Protein AF-A0A1Q7GR02-F1 (afdb_monomer)

Foldseek 3Di:
DPPPPPCPALWDWDDDVQFIKTKHWAWEQEPVRDTDTDIDIDTPGNDDPVVSSVVSNVVSCVRPVPPDGPYYDQDPLNVLVVCLVPPLVPPDDPVVSVVSVVVSVVD

Structure (mmCIF, N/CA/C/O backbone):
data_AF-A0A1Q7GR02-F1
#
_entry.id   AF-A0A1Q7GR02-F1
#
loop_
_atom_site.group_PDB
_atom_site.id
_atom_site.type_symbol
_atom_site.label_atom_id
_atom_site.label_alt_id
_atom_site.label_comp_id
_atom_site.label_asym_id
_atom_site.label_entity_id
_atom_site.label_seq_id
_atom_site.pdbx_PDB_ins_code
_atom_site.Cartn_x
_atom_site.Cartn_y
_atom_site.Cartn_z
_atom_site.occupancy
_atom_site.B_iso_or_equiv
_atom_site.auth_seq_id
_atom_site.auth_comp_id
_atom_site.auth_asym_id
_atom_site.auth_atom_id
_atom_site.pdbx_PDB_model_num
ATOM 1 N N . MET A 1 1 ? 39.011 2.279 -5.784 1.00 34.00 1 MET A N 1
ATOM 2 C CA . MET A 1 1 ? 37.715 2.106 -6.480 1.00 34.00 1 MET A CA 1
ATOM 3 C C . MET A 1 1 ? 36.591 2.131 -5.453 1.00 34.00 1 MET A C 1
ATOM 5 O O . MET A 1 1 ? 36.397 1.145 -4.751 1.00 34.00 1 MET A O 1
ATOM 9 N N . ALA A 1 2 ? 35.905 3.266 -5.286 1.00 34.28 2 ALA A N 1
ATOM 10 C CA . ALA A 1 2 ? 34.788 3.367 -4.349 1.00 34.28 2 ALA A CA 1
ATOM 11 C C . ALA A 1 2 ? 33.696 2.359 -4.747 1.00 34.28 2 ALA A C 1
ATOM 13 O O . ALA A 1 2 ? 33.123 2.440 -5.834 1.00 34.28 2 ALA A O 1
ATOM 14 N N . ARG A 1 3 ? 33.446 1.369 -3.885 1.00 39.34 3 ARG A N 1
ATOM 15 C CA . ARG A 1 3 ? 32.411 0.347 -4.064 1.00 39.34 3 ARG A CA 1
ATOM 16 C C . ARG A 1 3 ? 31.065 1.063 -4.161 1.00 39.34 3 ARG A C 1
ATOM 18 O O . ARG A 1 3 ? 30.544 1.512 -3.144 1.00 39.34 3 ARG A O 1
ATOM 25 N N . ARG A 1 4 ? 30.537 1.202 -5.387 1.00 49.56 4 ARG A N 1
ATOM 26 C CA . ARG A 1 4 ? 29.235 1.816 -5.691 1.00 49.56 4 ARG A CA 1
ATOM 27 C C . ARG A 1 4 ? 28.224 1.231 -4.710 1.00 49.56 4 ARG A C 1
ATOM 29 O O . ARG A 1 4 ? 27.951 0.030 -4.758 1.00 49.56 4 ARG A O 1
ATOM 36 N N . LYS A 1 5 ? 27.792 2.053 -3.746 1.00 42.94 5 LYS A N 1
ATOM 37 C CA . LYS A 1 5 ? 26.913 1.655 -2.643 1.00 42.94 5 LYS A CA 1
ATOM 38 C C . LYS A 1 5 ? 25.744 0.925 -3.296 1.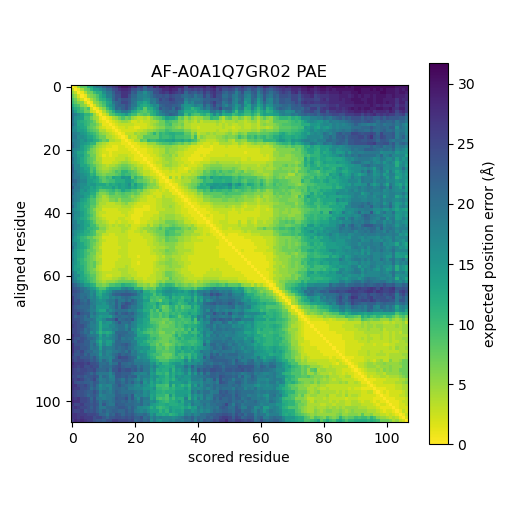00 42.94 5 LYS A C 1
ATOM 40 O O . LYS A 1 5 ? 25.025 1.536 -4.088 1.00 42.94 5 LYS A O 1
ATOM 45 N N . ARG A 1 6 ? 25.625 -0.394 -3.081 1.00 46.53 6 ARG A N 1
ATOM 46 C CA . ARG A 1 6 ? 24.480 -1.147 -3.603 1.00 46.53 6 ARG A CA 1
ATOM 47 C C . ARG A 1 6 ? 23.261 -0.390 -3.101 1.00 46.53 6 ARG A C 1
ATOM 49 O O . ARG A 1 6 ? 23.154 -0.171 -1.895 1.00 46.53 6 ARG A O 1
ATOM 56 N N . GLN A 1 7 ? 22.416 0.058 -4.019 1.00 51.16 7 GLN A N 1
ATOM 57 C CA . GLN A 1 7 ? 21.139 0.702 -3.742 1.00 51.16 7 GLN A CA 1
ATOM 58 C C . GLN A 1 7 ? 20.189 -0.337 -3.112 1.00 51.16 7 GLN A C 1
ATOM 60 O O . GLN A 1 7 ? 19.174 -0.735 -3.673 1.00 51.16 7 GLN A O 1
ATOM 65 N N . HIS A 1 8 ? 20.563 -0.860 -1.944 1.00 39.81 8 HIS A N 1
ATOM 66 C CA . HIS A 1 8 ? 19.693 -1.655 -1.100 1.00 39.81 8 HIS A CA 1
ATOM 67 C C . HIS A 1 8 ? 18.607 -0.702 -0.598 1.00 39.81 8 HIS A C 1
ATOM 69 O O . HIS A 1 8 ? 18.838 0.086 0.313 1.00 39.81 8 HIS A O 1
ATOM 75 N N . GLY A 1 9 ? 17.452 -0.730 -1.267 1.00 55.72 9 GLY A N 1
ATOM 76 C CA . GLY A 1 9 ? 16.298 0.121 -0.965 1.00 55.72 9 GLY A CA 1
ATOM 77 C C . GLY A 1 9 ? 15.554 0.663 -2.189 1.00 55.72 9 GLY A C 1
ATOM 78 O O . GLY A 1 9 ? 14.412 1.071 -2.043 1.00 55.72 9 GLY A O 1
ATOM 79 N N . SER A 1 10 ? 16.143 0.618 -3.390 1.00 63.16 10 SER A N 1
ATOM 80 C CA . SER A 1 10 ? 15.629 1.328 -4.580 1.00 63.16 10 SER A CA 1
ATOM 81 C C . SER A 1 10 ? 14.672 0.524 -5.471 1.00 63.16 10 SER A C 1
ATOM 83 O O . SER A 1 10 ? 14.427 0.901 -6.613 1.00 63.16 10 SER A O 1
ATOM 85 N N . GLY A 1 11 ? 14.147 -0.593 -4.963 1.00 78.19 11 GLY A N 1
ATOM 86 C CA . GLY A 1 11 ? 13.351 -1.532 -5.751 1.00 78.19 11 GLY A CA 1
ATOM 87 C C . GLY A 1 11 ? 14.154 -2.272 -6.831 1.00 78.19 11 GLY A C 1
ATOM 88 O O . GLY A 1 11 ? 15.370 -2.134 -6.944 1.00 78.19 11 GLY A O 1
ATOM 89 N N . SER A 1 12 ? 13.476 -3.122 -7.595 1.00 86.50 12 SER A N 1
ATOM 90 C CA . SER A 1 12 ? 14.036 -3.908 -8.690 1.00 86.50 12 SER A CA 1
ATOM 91 C C . SER A 1 12 ? 13.174 -3.777 -9.935 1.00 86.50 12 SER A C 1
ATOM 93 O O . SER A 1 12 ? 11.948 -3.798 -9.851 1.00 86.50 12 SER A O 1
ATOM 95 N N . LEU A 1 13 ? 13.834 -3.734 -11.084 1.00 89.81 13 LEU A N 1
ATOM 96 C CA . LEU A 1 13 ? 13.224 -3.715 -12.404 1.00 89.81 13 LEU A CA 1
ATOM 97 C C . LEU A 1 13 ? 13.652 -4.977 -13.149 1.00 89.81 13 LEU A C 1
ATOM 99 O O . LEU A 1 13 ? 14.841 -5.303 -13.175 1.00 89.81 13 LEU A O 1
ATOM 103 N N . PHE A 1 14 ? 12.695 -5.697 -13.724 1.00 89.25 14 PHE A N 1
ATOM 104 C CA . PHE A 1 14 ? 12.937 -6.968 -14.403 1.00 89.25 14 PHE A CA 1
ATOM 105 C C . PHE A 1 14 ? 11.981 -7.161 -15.579 1.00 89.25 14 PHE A C 1
ATOM 107 O O . PHE A 1 14 ? 10.944 -6.508 -15.666 1.00 89.25 14 PHE A O 1
ATOM 114 N N . LYS A 1 15 ? 12.365 -8.028 -16.520 1.00 88.50 15 LYS A N 1
ATOM 115 C CA . LYS A 1 15 ? 11.513 -8.372 -17.660 1.00 88.50 15 LYS A CA 1
ATOM 116 C C . LYS A 1 15 ? 10.445 -9.369 -17.233 1.00 88.50 15 LYS A C 1
ATOM 118 O O . LYS A 1 15 ? 10.757 -10.348 -16.560 1.00 88.50 15 LYS A O 1
ATOM 123 N N . GLU A 1 16 ? 9.223 -9.143 -17.691 1.00 87.38 16 GLU A N 1
ATOM 124 C CA . GLU A 1 16 ? 8.102 -10.065 -17.551 1.00 87.38 16 GLU A CA 1
ATOM 125 C C . GLU A 1 16 ? 7.510 -10.315 -18.945 1.00 87.38 16 GLU A C 1
ATOM 127 O O . GLU A 1 16 ? 6.888 -9.442 -19.553 1.00 87.38 16 GLU A O 1
ATOM 132 N N . GLY A 1 17 ? 7.789 -11.495 -19.508 1.00 86.25 17 GLY A N 1
ATOM 133 C CA . GLY A 1 17 ? 7.422 -11.830 -20.884 1.00 86.25 17 GLY A CA 1
ATOM 134 C C . GLY A 1 17 ? 8.001 -10.840 -21.904 1.00 86.25 17 GLY A C 1
ATOM 135 O O . GLY A 1 17 ? 9.218 -10.693 -22.025 1.00 86.25 17 GLY A O 1
ATOM 136 N N . ARG A 1 18 ? 7.115 -10.164 -22.647 1.00 86.94 18 ARG A N 1
ATOM 137 C CA . ARG A 1 18 ? 7.476 -9.118 -23.625 1.00 86.94 18 ARG A CA 1
ATOM 138 C C . ARG A 1 18 ? 7.582 -7.716 -23.013 1.00 86.94 18 ARG A C 1
ATOM 140 O O . ARG A 1 18 ? 7.910 -6.783 -23.735 1.00 86.94 18 ARG A O 1
ATOM 147 N N . GLY A 1 19 ? 7.293 -7.559 -21.724 1.00 90.94 19 GLY A N 1
ATOM 148 C CA . GLY A 1 19 ? 7.253 -6.271 -21.045 1.00 90.94 19 GLY A CA 1
ATOM 149 C C . GLY A 1 19 ? 8.249 -6.141 -19.898 1.00 90.94 19 GLY A C 1
ATOM 150 O O . GLY A 1 19 ? 9.097 -7.005 -19.654 1.00 90.94 19 GLY A O 1
ATOM 151 N N . TRP A 1 20 ? 8.125 -5.032 -19.182 1.00 92.69 20 TRP A N 1
ATOM 152 C CA . TRP A 1 20 ? 8.843 -4.751 -17.950 1.00 92.69 20 TRP A CA 1
ATOM 153 C C . TRP A 1 20 ? 7.893 -4.740 -16.768 1.00 92.69 20 TRP A C 1
ATOM 155 O O . TRP A 1 20 ? 6.743 -4.319 -16.868 1.00 92.69 20 TRP A O 1
ATOM 165 N N . ALA A 1 21 ? 8.424 -5.148 -15.629 1.00 92.44 21 ALA A N 1
ATOM 166 C CA . ALA A 1 21 ? 7.772 -5.022 -14.350 1.00 92.44 21 ALA A CA 1
ATOM 167 C C . ALA A 1 21 ? 8.731 -4.406 -13.336 1.00 92.44 21 ALA A C 1
ATOM 169 O O . ALA A 1 21 ? 9.963 -4.511 -13.435 1.00 92.44 21 ALA A O 1
ATOM 170 N N . ILE A 1 22 ? 8.143 -3.745 -12.349 1.00 92.81 22 ILE A N 1
ATOM 171 C CA . ILE A 1 22 ? 8.861 -3.091 -11.267 1.00 92.81 22 ILE A CA 1
ATOM 172 C C . ILE A 1 22 ? 8.361 -3.602 -9.923 1.00 92.81 22 ILE A C 1
ATOM 174 O O . ILE A 1 22 ? 7.214 -4.012 -9.750 1.00 92.81 22 ILE A O 1
ATOM 178 N N . ARG A 1 23 ? 9.258 -3.583 -8.945 1.00 91.56 23 ARG A N 1
ATOM 179 C CA . ARG A 1 23 ? 8.982 -3.998 -7.576 1.00 91.56 23 ARG A CA 1
ATOM 180 C C . ARG A 1 23 ? 9.688 -3.055 -6.626 1.00 91.56 23 ARG A C 1
ATOM 182 O O . ARG A 1 23 ? 10.895 -2.880 -6.738 1.00 91.56 23 ARG A O 1
ATOM 189 N N . TRP A 1 24 ? 8.977 -2.468 -5.679 1.00 89.81 24 TRP A N 1
ATOM 190 C CA . TRP A 1 24 ? 9.551 -1.533 -4.708 1.00 89.81 24 TRP A CA 1
ATOM 191 C C . TRP A 1 24 ? 8.970 -1.781 -3.322 1.00 89.81 24 TRP A C 1
ATOM 193 O O . TRP A 1 24 ? 8.139 -2.668 -3.141 1.00 89.81 24 TRP A O 1
ATOM 203 N N . ARG A 1 25 ? 9.467 -1.062 -2.316 1.00 84.62 25 ARG A N 1
ATOM 204 C CA . ARG A 1 25 ? 8.922 -1.126 -0.960 1.00 84.62 25 ARG A CA 1
ATOM 205 C C . ARG A 1 25 ? 8.281 0.200 -0.604 1.00 84.62 25 ARG A C 1
ATOM 207 O O . ARG A 1 25 ? 8.877 1.239 -0.861 1.00 84.62 25 ARG A O 1
ATOM 214 N N . GLU A 1 26 ? 7.120 0.130 0.022 1.00 84.19 26 GLU A N 1
ATOM 215 C CA . GLU A 1 26 ? 6.343 1.280 0.472 1.00 84.19 26 GLU A CA 1
ATOM 216 C C . GLU A 1 26 ? 5.994 1.132 1.953 1.00 84.19 26 GLU A C 1
ATOM 218 O O . GLU A 1 26 ? 5.944 0.011 2.466 1.00 84.19 26 GLU A O 1
ATOM 223 N N . LEU A 1 27 ? 5.825 2.252 2.658 1.00 80.00 27 LEU A N 1
ATOM 224 C CA . LEU A 1 27 ? 5.413 2.255 4.058 1.00 80.00 27 LEU A CA 1
ATOM 225 C C . LEU A 1 27 ? 3.889 2.144 4.155 1.00 80.00 27 LEU A C 1
ATOM 227 O O . LEU A 1 27 ? 3.155 2.903 3.530 1.00 80.00 27 LEU A O 1
ATOM 231 N N . GLU A 1 28 ? 3.429 1.216 4.980 1.00 79.00 28 GLU A N 1
ATOM 232 C CA . GLU A 1 28 ? 2.026 0.933 5.257 1.00 79.00 28 GLU A CA 1
ATOM 233 C C . GLU A 1 28 ? 1.787 1.052 6.765 1.00 79.00 28 GLU A C 1
ATOM 235 O O . GLU A 1 28 ? 2.607 0.577 7.558 1.00 79.00 28 GLU A O 1
ATOM 240 N N . ILE A 1 29 ? 0.684 1.693 7.161 1.00 75.88 29 ILE A N 1
ATOM 241 C CA . ILE A 1 29 ? 0.236 1.699 8.561 1.00 75.88 29 ILE A CA 1
ATOM 242 C C . ILE A 1 29 ? -0.581 0.442 8.787 1.00 75.88 29 ILE A C 1
ATOM 244 O O . ILE A 1 29 ? -1.634 0.247 8.175 1.00 75.88 29 ILE A O 1
ATOM 248 N N . ALA A 1 30 ? -0.083 -0.403 9.678 1.00 71.38 30 ALA A N 1
ATOM 249 C CA . ALA A 1 30 ? -0.849 -1.506 10.212 1.00 71.38 30 ALA A CA 1
ATOM 250 C C . ALA A 1 30 ? -1.933 -0.985 11.182 1.00 71.38 30 ALA A C 1
ATOM 252 O O . ALA A 1 30 ? -1.809 0.117 11.719 1.00 71.38 30 ALA A O 1
ATOM 253 N N . PRO A 1 31 ? -3.000 -1.765 11.432 1.00 65.12 31 PRO A N 1
ATOM 254 C CA . PRO A 1 31 ? -4.120 -1.337 12.278 1.00 65.12 31 PRO A CA 1
ATOM 255 C C . PRO A 1 31 ? -3.733 -0.978 13.721 1.00 65.12 31 PRO A C 1
ATOM 257 O O . PRO A 1 31 ? -4.434 -0.222 14.378 1.00 65.12 31 PRO A O 1
ATOM 260 N N . ASP A 1 32 ? -2.601 -1.496 14.196 1.00 70.12 32 ASP A N 1
ATOM 261 C CA . ASP A 1 32 ? -1.995 -1.207 15.501 1.00 70.12 32 ASP A CA 1
ATOM 262 C C . ASP A 1 32 ? -1.186 0.110 15.522 1.00 70.12 32 ASP A C 1
ATOM 264 O O . ASP A 1 32 ? -0.512 0.414 16.504 1.00 70.12 32 ASP A O 1
ATOM 268 N N . GLY A 1 33 ? -1.208 0.883 14.431 1.00 67.94 33 GLY A N 1
ATOM 269 C CA . GLY A 1 33 ? -0.427 2.108 14.267 1.00 67.94 33 GLY A CA 1
ATOM 270 C C . GLY A 1 33 ? 1.043 1.864 13.918 1.00 67.94 33 GLY A C 1
ATOM 271 O O . GLY A 1 33 ? 1.796 2.821 13.729 1.00 67.94 33 GLY A O 1
ATOM 272 N N . THR A 1 34 ? 1.479 0.605 13.798 1.00 77.88 34 THR A N 1
ATOM 273 C CA . THR A 1 34 ? 2.867 0.302 13.443 1.00 77.88 34 THR A CA 1
ATOM 274 C C . THR A 1 34 ? 3.117 0.526 11.957 1.00 77.88 34 THR A C 1
ATOM 276 O O . THR A 1 34 ? 2.292 0.213 11.100 1.00 77.88 34 THR A O 1
ATOM 279 N N . ILE A 1 35 ? 4.293 1.060 11.629 1.00 77.69 35 ILE A N 1
ATOM 280 C CA . ILE A 1 35 ? 4.699 1.282 10.241 1.00 77.69 35 ILE A CA 1
ATOM 281 C C . ILE A 1 35 ? 5.447 0.046 9.745 1.00 77.69 35 ILE A C 1
ATOM 283 O O . ILE A 1 35 ? 6.508 -0.308 10.267 1.00 77.69 35 ILE A O 1
ATOM 287 N N . LYS A 1 36 ? 4.927 -0.594 8.698 1.00 79.44 36 LYS A N 1
ATOM 288 C CA . LYS A 1 36 ? 5.545 -1.759 8.052 1.00 79.44 36 LYS A CA 1
ATOM 289 C C . LYS A 1 36 ? 5.927 -1.436 6.614 1.00 79.44 36 LYS A C 1
ATOM 291 O O . LYS A 1 36 ? 5.336 -0.583 5.967 1.00 79.44 36 LYS A O 1
ATOM 296 N N . LYS A 1 37 ? 6.957 -2.117 6.104 1.00 79.19 37 LYS A N 1
ATOM 297 C CA . LYS A 1 37 ? 7.364 -2.013 4.695 1.00 79.19 37 LYS A CA 1
ATOM 298 C C . LYS A 1 37 ? 6.658 -3.096 3.887 1.00 79.19 37 LYS A C 1
ATOM 300 O O . LYS A 1 37 ? 7.016 -4.266 4.017 1.00 79.19 37 LYS A O 1
ATOM 305 N N . ARG A 1 38 ? 5.720 -2.714 3.025 1.00 82.75 38 ARG A N 1
ATOM 306 C CA . ARG A 1 38 ? 5.055 -3.607 2.071 1.00 82.75 38 ARG A CA 1
ATOM 307 C C . ARG A 1 38 ? 5.858 -3.698 0.781 1.00 82.75 38 ARG A C 1
ATOM 309 O O . ARG A 1 38 ? 6.418 -2.710 0.317 1.00 82.75 38 ARG A O 1
ATOM 316 N N . LEU A 1 39 ? 5.928 -4.894 0.202 1.00 86.69 39 LEU A N 1
ATOM 317 C CA . LEU A 1 39 ? 6.505 -5.107 -1.122 1.00 86.69 39 LEU A CA 1
ATOM 318 C C . LEU A 1 39 ? 5.426 -4.854 -2.184 1.00 86.69 39 LEU A C 1
ATOM 320 O O . LEU A 1 39 ? 4.452 -5.597 -2.263 1.00 86.69 39 LEU A O 1
ATOM 324 N N . CYS A 1 40 ? 5.607 -3.809 -2.983 1.00 87.75 40 CYS A N 1
ATOM 325 C CA . CYS A 1 40 ? 4.715 -3.422 -4.069 1.00 87.75 40 CYS A CA 1
ATOM 326 C C . CYS A 1 40 ? 5.224 -3.964 -5.408 1.00 87.75 40 CYS A C 1
ATOM 328 O O . CYS A 1 40 ? 6.426 -4.176 -5.599 1.00 87.75 40 CYS A O 1
ATOM 330 N N . TYR A 1 41 ? 4.289 -4.195 -6.325 1.00 90.94 41 TYR A N 1
ATOM 331 C CA . TYR A 1 41 ? 4.528 -4.765 -7.643 1.00 90.94 41 TYR A CA 1
ATOM 332 C C . TYR A 1 41 ? 3.658 -4.062 -8.682 1.00 90.94 41 TYR A C 1
ATOM 334 O O . TYR A 1 41 ? 2.482 -3.821 -8.421 1.00 90.94 41 TYR A O 1
ATOM 342 N N . GLU A 1 42 ? 4.225 -3.772 -9.850 1.00 92.06 42 GLU A N 1
ATOM 343 C CA . GLU A 1 42 ? 3.488 -3.201 -10.977 1.00 92.06 42 GLU A CA 1
ATOM 344 C C . GLU A 1 42 ? 4.061 -3.730 -12.294 1.00 92.06 42 GLU A C 1
ATOM 346 O O . GLU A 1 42 ? 5.263 -3.613 -12.557 1.00 92.06 42 GLU A O 1
ATOM 351 N N . ALA A 1 43 ? 3.193 -4.326 -13.111 1.00 93.06 43 ALA A N 1
ATOM 352 C CA . ALA A 1 43 ? 3.516 -4.731 -14.471 1.00 93.06 43 ALA A CA 1
ATOM 353 C C . ALA A 1 43 ? 3.289 -3.530 -15.398 1.00 93.06 43 ALA A C 1
ATOM 355 O O . ALA A 1 43 ? 2.168 -3.046 -15.527 1.00 93.06 43 ALA A O 1
ATOM 356 N N . LEU A 1 44 ? 4.357 -3.039 -16.027 1.00 92.19 44 LEU A N 1
ATOM 357 C CA . LEU A 1 44 ? 4.332 -1.834 -16.863 1.00 92.19 44 LEU A CA 1
ATOM 358 C C . LEU A 1 44 ? 4.097 -2.147 -18.348 1.00 92.19 44 LEU A C 1
ATOM 360 O O . LEU A 1 44 ? 3.838 -1.249 -19.143 1.00 92.19 44 LEU A O 1
ATOM 364 N N . GLY A 1 45 ? 4.191 -3.419 -18.740 1.00 91.81 45 GLY A N 1
ATOM 365 C CA . GLY A 1 45 ? 3.994 -3.840 -20.125 1.00 91.81 45 GLY A CA 1
ATOM 366 C C . GLY A 1 45 ? 5.171 -3.474 -21.034 1.00 91.81 45 GLY A C 1
ATOM 367 O O . GLY A 1 45 ? 6.319 -3.389 -20.592 1.00 91.81 45 GLY A O 1
ATOM 368 N N . ASN A 1 46 ? 4.908 -3.334 -22.335 1.00 92.69 46 ASN A N 1
ATOM 369 C CA . ASN A 1 46 ? 5.943 -3.155 -23.358 1.00 92.69 46 ASN A CA 1
ATOM 370 C C . ASN A 1 46 ? 6.414 -1.695 -23.460 1.00 92.69 46 ASN A C 1
ATOM 372 O O . ASN A 1 46 ? 6.138 -1.010 -24.441 1.00 92.69 46 ASN A O 1
ATOM 376 N N . ILE A 1 47 ? 7.112 -1.232 -22.427 1.00 92.75 47 ILE A N 1
ATOM 377 C CA . ILE A 1 47 ? 7.738 0.093 -22.379 1.00 92.75 47 ILE A CA 1
ATOM 378 C C . ILE A 1 47 ? 9.262 -0.004 -22.472 1.00 92.75 47 ILE A C 1
ATOM 380 O O . ILE A 1 47 ? 9.852 -1.086 -22.389 1.00 92.75 47 ILE A O 1
ATOM 384 N N . SER A 1 48 ? 9.941 1.130 -22.640 1.00 90.38 48 SER A N 1
ATOM 385 C CA . SER A 1 48 ? 11.404 1.126 -22.652 1.00 90.38 48 SER A CA 1
ATOM 386 C C . SER A 1 48 ? 11.974 0.864 -21.251 1.00 90.38 48 SER A C 1
ATOM 388 O O . SER A 1 48 ? 11.381 1.205 -20.227 1.00 90.38 48 SER A O 1
ATOM 390 N N . ARG A 1 49 ? 13.186 0.298 -21.178 1.00 87.12 49 ARG A N 1
ATOM 391 C CA . ARG A 1 49 ? 13.885 0.106 -19.894 1.00 87.12 49 ARG A CA 1
ATOM 392 C C . ARG A 1 49 ? 14.123 1.435 -19.164 1.00 87.12 49 ARG A C 1
ATOM 394 O O . ARG A 1 49 ? 14.111 1.462 -17.936 1.00 87.12 49 ARG A O 1
ATOM 401 N N . ALA A 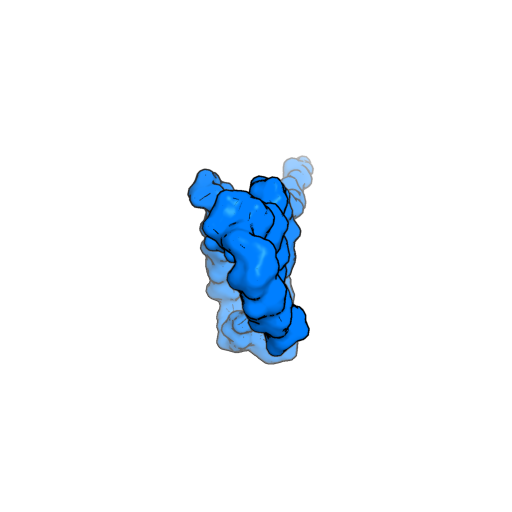1 50 ? 14.397 2.502 -19.916 1.00 87.00 50 ALA A N 1
ATOM 402 C CA . ALA A 1 50 ? 14.662 3.827 -19.366 1.00 87.00 50 ALA A CA 1
ATOM 403 C C . ALA A 1 50 ? 13.410 4.398 -18.688 1.00 87.00 50 ALA A C 1
ATOM 405 O O . ALA A 1 50 ? 13.478 4.813 -17.534 1.00 87.00 50 ALA A O 1
ATOM 406 N N . GLU A 1 51 ? 12.271 4.304 -19.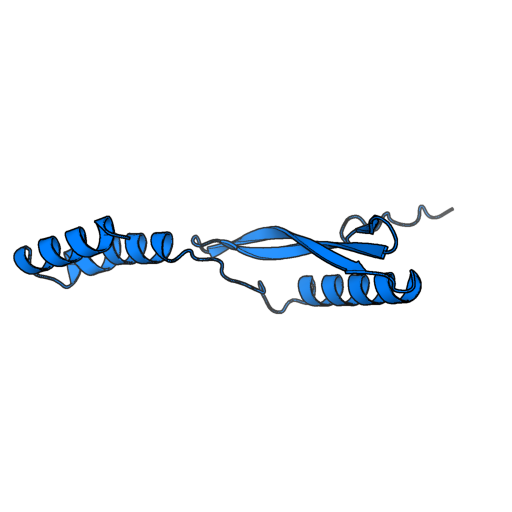370 1.00 89.62 51 GLU A N 1
ATOM 407 C CA . GLU A 1 51 ? 10.958 4.716 -18.873 1.00 89.62 51 GLU A CA 1
ATOM 408 C C . GLU A 1 51 ? 10.529 3.892 -17.654 1.00 89.62 51 GLU A C 1
ATOM 410 O O . GLU A 1 51 ? 10.198 4.447 -16.609 1.00 89.62 51 GLU A O 1
ATOM 415 N N . ALA A 1 52 ? 10.671 2.565 -17.715 1.00 89.69 52 ALA A N 1
ATOM 416 C CA . ALA A 1 52 ? 10.423 1.689 -16.570 1.00 89.69 52 ALA A CA 1
ATOM 417 C C . ALA A 1 52 ? 11.310 2.055 -15.359 1.00 89.69 52 ALA A C 1
ATOM 419 O O . ALA A 1 52 ? 10.870 2.011 -14.207 1.00 89.69 52 ALA A O 1
ATOM 420 N N . GLY A 1 53 ? 12.561 2.455 -15.609 1.00 88.94 53 GLY A N 1
ATOM 421 C CA . GLY A 1 53 ? 13.483 2.926 -14.577 1.00 88.94 53 GLY A CA 1
ATOM 422 C C . GLY A 1 53 ? 13.108 4.290 -13.996 1.00 88.94 53 GLY A C 1
ATOM 423 O O . GLY A 1 53 ? 13.356 4.543 -12.818 1.00 88.94 53 GLY A O 1
ATOM 424 N N . GLU A 1 54 ? 12.515 5.178 -14.788 1.00 90.19 54 GLU A N 1
ATOM 425 C CA . GLU A 1 54 ? 11.986 6.459 -14.319 1.00 90.19 54 GLU A CA 1
ATOM 426 C C . GLU A 1 54 ? 10.736 6.284 -13.460 1.00 90.19 54 GLU A C 1
ATOM 428 O O . GLU A 1 54 ? 10.678 6.839 -12.362 1.00 90.19 54 GLU A O 1
ATOM 433 N N . ILE A 1 55 ? 9.806 5.427 -13.889 1.00 90.06 55 ILE A N 1
ATOM 434 C CA . ILE A 1 55 ? 8.617 5.069 -13.107 1.00 90.06 55 ILE A CA 1
ATOM 435 C C . ILE A 1 55 ? 9.038 4.485 -11.756 1.00 90.06 55 ILE A C 1
ATOM 437 O O . ILE A 1 55 ? 8.556 4.933 -10.717 1.00 90.06 55 ILE A O 1
ATOM 441 N N . LEU A 1 56 ? 10.001 3.555 -11.738 1.00 89.38 56 LEU A N 1
ATOM 442 C CA . LEU A 1 56 ? 10.521 2.999 -10.487 1.00 89.38 56 LEU A CA 1
ATOM 443 C C . LEU A 1 56 ? 11.133 4.079 -9.583 1.00 89.38 56 LEU A C 1
ATOM 445 O O . LEU A 1 56 ? 10.854 4.100 -8.385 1.00 89.38 56 LEU A O 1
ATOM 449 N N . ARG A 1 57 ? 11.954 4.985 -10.136 1.00 86.88 57 ARG A N 1
ATOM 450 C CA . ARG A 1 57 ? 12.550 6.087 -9.361 1.00 86.88 57 ARG A CA 1
ATOM 451 C C . ARG A 1 57 ? 11.481 6.977 -8.737 1.00 86.88 57 ARG A C 1
ATOM 453 O O . ARG A 1 57 ? 11.622 7.322 -7.569 1.00 86.88 57 ARG A O 1
ATOM 460 N N . ARG A 1 58 ? 10.423 7.300 -9.485 1.00 87.75 58 ARG A N 1
ATOM 461 C CA . ARG A 1 58 ? 9.290 8.089 -8.993 1.00 87.75 58 ARG A CA 1
ATOM 462 C C . ARG A 1 58 ? 8.567 7.374 -7.851 1.00 87.75 58 ARG A C 1
ATOM 464 O O . ARG A 1 58 ? 8.480 7.930 -6.769 1.00 87.75 58 ARG A O 1
ATOM 471 N N . LYS A 1 59 ? 8.185 6.106 -8.034 1.00 87.62 59 LYS A N 1
ATOM 472 C CA . LYS A 1 59 ? 7.511 5.302 -6.994 1.00 87.62 59 LYS A CA 1
ATOM 473 C C . LYS A 1 59 ? 8.335 5.180 -5.710 1.00 87.62 59 LYS A C 1
ATOM 475 O O . LYS A 1 59 ? 7.789 5.225 -4.615 1.00 87.62 59 LYS A O 1
ATOM 480 N N . VAL A 1 60 ? 9.652 5.013 -5.834 1.00 84.69 60 VAL A N 1
ATOM 481 C CA . VAL A 1 60 ? 10.566 4.937 -4.682 1.00 84.69 60 VAL A CA 1
ATOM 482 C C . VAL A 1 60 ? 10.721 6.293 -3.998 1.00 84.69 60 VAL A C 1
ATOM 484 O O . VAL A 1 60 ? 10.804 6.334 -2.772 1.00 84.69 60 VAL A O 1
ATOM 487 N N . ALA A 1 61 ? 10.779 7.382 -4.768 1.00 82.56 61 ALA A N 1
ATOM 488 C CA . ALA A 1 61 ? 10.816 8.731 -4.218 1.00 82.56 61 ALA A CA 1
ATOM 489 C C . ALA A 1 61 ? 9.528 9.023 -3.442 1.00 82.56 61 ALA A C 1
ATOM 491 O O . ALA A 1 61 ? 9.625 9.362 -2.269 1.00 82.56 61 ALA A O 1
ATOM 492 N N . ASP A 1 62 ? 8.364 8.764 -4.042 1.00 81.06 62 ASP A N 1
ATOM 493 C CA . ASP A 1 62 ? 7.047 8.938 -3.417 1.00 81.06 62 ASP A CA 1
ATOM 494 C C . ASP A 1 62 ? 6.917 8.094 -2.132 1.00 81.06 62 ASP A C 1
ATOM 496 O O . ASP A 1 62 ? 6.449 8.573 -1.104 1.00 81.06 62 ASP A O 1
ATOM 500 N N . ALA A 1 63 ? 7.411 6.850 -2.149 1.00 76.75 63 ALA A N 1
ATOM 501 C CA . ALA A 1 63 ? 7.394 5.959 -0.986 1.00 76.75 63 ALA A CA 1
ATOM 502 C C . ALA A 1 63 ? 8.371 6.362 0.139 1.00 76.75 63 ALA A C 1
ATOM 504 O O . ALA A 1 63 ? 8.222 5.913 1.278 1.00 76.75 63 ALA A O 1
ATOM 505 N N . GLY A 1 64 ? 9.419 7.129 -0.178 1.00 67.75 64 GLY A N 1
ATOM 506 C CA . GLY A 1 64 ? 10.474 7.530 0.756 1.00 67.75 64 GLY A CA 1
ATOM 507 C C . GLY A 1 64 ? 10.390 8.984 1.218 1.00 67.75 64 GLY A C 1
ATOM 508 O O . GLY A 1 64 ? 11.002 9.335 2.229 1.00 67.75 64 GLY A O 1
ATOM 509 N N . SER A 1 65 ? 9.656 9.836 0.503 1.00 59.81 65 SER A N 1
ATOM 510 C CA . SER A 1 65 ? 9.572 11.272 0.750 1.00 59.81 65 SER A CA 1
ATOM 511 C C . SER A 1 65 ? 8.643 11.587 1.918 1.00 59.81 65 SER A C 1
ATOM 513 O O . SER A 1 65 ? 7.579 12.136 1.690 1.00 59.81 65 SER A O 1
ATOM 515 N N . GLY A 1 66 ? 9.039 11.228 3.146 1.00 56.19 66 GLY A N 1
ATOM 516 C CA . GLY A 1 66 ? 8.706 11.872 4.435 1.00 56.19 66 GLY A CA 1
ATOM 517 C C . GLY A 1 66 ? 7.248 12.191 4.819 1.00 56.19 66 GLY A C 1
ATOM 518 O O . GLY A 1 66 ? 7.020 12.583 5.957 1.00 56.19 66 GLY A O 1
ATOM 519 N N . GLY A 1 67 ? 6.265 12.019 3.936 1.00 57.72 67 GLY A N 1
ATOM 520 C CA . GLY A 1 67 ? 4.874 12.463 4.062 1.00 57.72 67 GLY A CA 1
ATOM 521 C C . GLY A 1 67 ? 3.993 11.513 4.864 1.00 57.72 67 GLY A C 1
ATOM 522 O O . GLY A 1 67 ? 2.773 11.610 4.816 1.00 57.72 67 GLY A O 1
ATOM 523 N N . GLY A 1 68 ? 4.611 10.600 5.609 1.00 58.94 68 GLY A N 1
ATOM 524 C CA . GLY A 1 68 ? 3.922 9.542 6.322 1.00 58.94 68 GLY A CA 1
ATOM 525 C C . GLY A 1 68 ? 3.509 8.375 5.415 1.00 58.94 68 GLY A C 1
ATOM 526 O O . GLY A 1 68 ? 3.717 8.397 4.203 1.00 58.94 68 GLY A O 1
ATOM 527 N N . PRO A 1 69 ? 3.000 7.294 6.012 1.00 61.97 69 PRO A N 1
ATOM 528 C CA . PRO A 1 69 ? 2.662 6.075 5.287 1.00 61.97 69 PRO A CA 1
ATOM 529 C C . PRO A 1 69 ? 1.465 6.296 4.356 1.00 61.97 69 PRO A C 1
ATOM 531 O O . PRO A 1 69 ? 0.440 6.831 4.774 1.00 61.97 69 PRO A O 1
ATOM 534 N N . THR A 1 70 ? 1.581 5.849 3.105 1.00 63.12 70 THR A N 1
ATOM 535 C CA . THR A 1 70 ? 0.631 6.158 2.022 1.00 63.12 70 THR A CA 1
ATOM 536 C C . THR A 1 70 ? -0.759 5.559 2.234 1.00 63.12 70 THR A C 1
ATOM 538 O O . THR A 1 70 ? -1.745 6.048 1.682 1.00 63.12 70 THR A O 1
ATOM 541 N N . ARG A 1 71 ? -0.866 4.458 2.990 1.00 60.94 71 ARG A N 1
ATOM 542 C CA . ARG A 1 71 ? -2.122 3.714 3.109 1.00 60.94 71 ARG A CA 1
ATOM 543 C C . ARG A 1 71 ? -2.260 3.053 4.474 1.00 60.94 71 ARG A C 1
ATOM 545 O O . ARG A 1 71 ? -1.382 2.313 4.912 1.00 60.94 71 ARG A O 1
ATOM 552 N N . SER A 1 72 ? -3.393 3.314 5.117 1.00 61.56 72 SER A N 1
ATOM 553 C CA . SER A 1 72 ? -3.927 2.471 6.182 1.00 61.56 72 SER A CA 1
ATOM 554 C C . SER A 1 72 ? -4.708 1.340 5.517 1.00 61.56 72 SER A C 1
ATOM 556 O O . SER A 1 72 ? -5.594 1.603 4.701 1.00 61.56 72 SER A O 1
ATOM 558 N N . HIS A 1 73 ? -4.352 0.089 5.800 1.00 65.94 73 HIS A N 1
ATOM 559 C CA . HIS A 1 73 ? -5.063 -1.075 5.269 1.00 65.94 73 HIS A CA 1
ATOM 560 C C . HIS A 1 73 ? -5.796 -1.779 6.408 1.00 65.94 73 HIS A C 1
ATOM 562 O O . HIS A 1 73 ? -5.418 -2.853 6.872 1.00 65.94 73 HIS A O 1
ATOM 568 N N . VAL A 1 74 ? -6.852 -1.128 6.895 1.00 69.56 74 VAL A N 1
ATOM 569 C CA . VAL A 1 74 ? -7.788 -1.742 7.837 1.00 69.56 74 VAL A CA 1
ATOM 570 C C . VAL A 1 74 ? -8.821 -2.500 7.014 1.00 69.56 74 VAL A C 1
ATOM 572 O O . VAL A 1 74 ? -9.523 -1.916 6.189 1.00 69.56 74 VAL A O 1
ATOM 575 N N . THR A 1 75 ? -8.901 -3.817 7.203 1.00 80.00 75 THR A N 1
ATOM 576 C CA . THR A 1 75 ? -10.009 -4.585 6.624 1.00 80.00 75 THR A CA 1
ATOM 577 C C . THR A 1 75 ? -11.300 -4.221 7.349 1.00 80.00 75 THR A C 1
ATOM 579 O O . THR A 1 75 ? -11.268 -3.928 8.545 1.00 80.00 75 THR A O 1
ATOM 582 N N . PHE A 1 76 ? -12.443 -4.283 6.662 1.00 80.88 76 PHE A N 1
ATOM 583 C CA . PHE A 1 76 ? -13.738 -4.048 7.306 1.00 80.88 76 PHE A CA 1
ATOM 584 C C . PHE A 1 76 ? -13.916 -4.927 8.552 1.00 80.88 76 PHE A C 1
ATOM 586 O O . PHE A 1 76 ? -14.322 -4.428 9.593 1.00 80.88 76 PHE A O 1
ATOM 593 N N . ARG A 1 77 ? -13.493 -6.196 8.486 1.00 82.00 77 ARG A N 1
ATOM 594 C CA . ARG A 1 77 ? -13.520 -7.126 9.623 1.00 82.00 77 ARG A CA 1
ATOM 595 C C . ARG A 1 77 ? -12.710 -6.627 10.821 1.00 82.00 77 ARG A C 1
ATOM 597 O O . ARG A 1 77 ? -13.175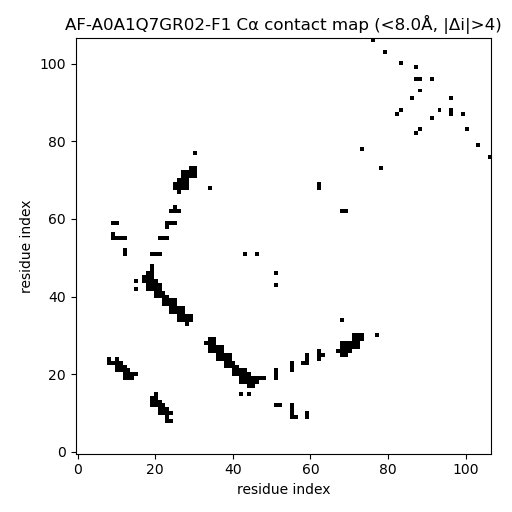 -6.717 11.951 1.00 82.00 77 ARG A O 1
ATOM 604 N N . THR A 1 78 ? -11.513 -6.088 10.586 1.00 82.75 78 THR A N 1
ATOM 605 C CA . THR A 1 78 ? -10.683 -5.503 11.651 1.00 82.75 78 THR A CA 1
ATOM 606 C C . THR A 1 78 ? -11.382 -4.308 12.295 1.00 82.75 78 THR A C 1
ATOM 608 O O . THR A 1 78 ? -11.416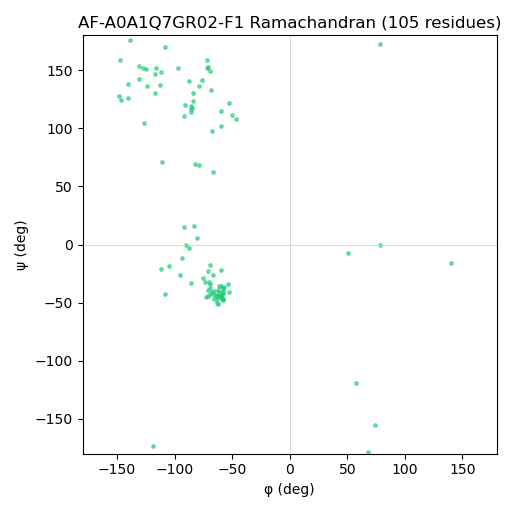 -4.211 13.517 1.00 82.75 78 THR A O 1
ATOM 611 N N . LEU A 1 79 ? -11.978 -3.429 11.485 1.00 84.44 79 LEU A N 1
ATOM 612 C CA . LEU A 1 79 ? -12.712 -2.265 11.983 1.00 84.44 79 LEU A CA 1
ATOM 613 C C . LEU A 1 79 ? -13.975 -2.669 12.759 1.00 84.44 79 LEU A C 1
ATOM 615 O O . LEU A 1 79 ? -14.237 -2.117 13.823 1.00 84.44 79 LEU A O 1
ATOM 619 N N . ALA A 1 80 ? -14.733 -3.637 12.244 1.00 86.56 80 ALA A N 1
ATOM 620 C CA . ALA A 1 80 ? -15.949 -4.153 12.862 1.00 86.56 80 ALA A CA 1
ATOM 621 C C . ALA A 1 80 ? -15.662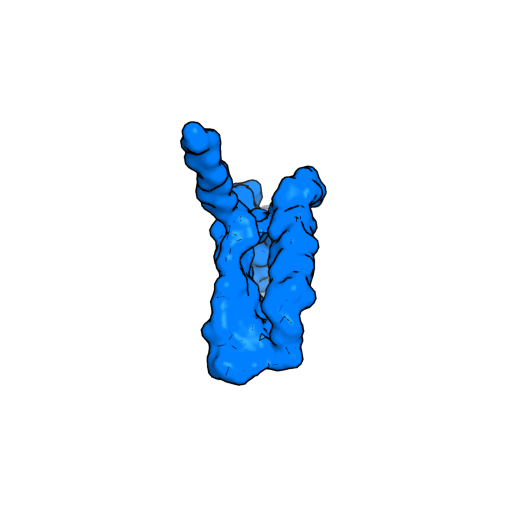 -4.785 14.229 1.00 86.56 80 ALA A C 1
ATOM 623 O O . ALA A 1 80 ? -16.348 -4.476 15.197 1.00 86.56 80 ALA A O 1
ATOM 624 N N . HIS A 1 81 ? -14.595 -5.583 14.331 1.00 86.12 81 HIS A N 1
ATOM 625 C CA . HIS A 1 81 ? -14.161 -6.160 15.603 1.00 86.12 81 HIS A CA 1
ATOM 626 C C . HIS A 1 81 ? -13.728 -5.082 16.607 1.00 86.12 81 HIS A C 1
ATOM 628 O O . HIS A 1 81 ? -14.088 -5.137 17.778 1.00 86.12 81 HIS A O 1
ATOM 634 N N . GLN A 1 82 ? -12.965 -4.078 16.161 1.00 86.06 82 GLN A N 1
ATOM 635 C CA . GLN A 1 82 ? -12.563 -2.956 17.017 1.00 86.06 82 GLN A CA 1
ATOM 636 C C . GLN A 1 82 ? -13.795 -2.204 17.552 1.00 86.06 82 GLN A C 1
ATOM 638 O O . GLN A 1 82 ? -13.905 -1.935 18.744 1.00 86.06 82 GLN A O 1
ATOM 643 N N . TRP A 1 83 ? -14.761 -1.925 16.673 1.00 88.19 83 TRP A N 1
ATOM 644 C CA . TRP A 1 83 ? -16.026 -1.293 17.037 1.00 88.19 83 TRP A CA 1
ATOM 645 C C . TRP A 1 83 ? -16.837 -2.142 18.023 1.00 88.19 83 TRP A C 1
ATOM 647 O O . TRP A 1 83 ? -17.407 -1.605 18.975 1.00 88.19 83 TRP A O 1
ATOM 657 N N . GLU A 1 84 ? -16.867 -3.461 17.830 1.00 87.94 84 GLU A N 1
ATOM 658 C CA . GLU A 1 84 ? -17.556 -4.383 18.728 1.00 87.94 84 GLU A CA 1
ATOM 659 C C . GLU A 1 84 ? -16.963 -4.378 20.140 1.00 87.94 84 GLU A C 1
ATOM 661 O O . GLU A 1 84 ? -17.707 -4.397 21.115 1.00 87.94 84 GLU A O 1
ATOM 666 N N . VAL A 1 85 ? -15.643 -4.287 20.280 1.00 87.12 85 VAL A N 1
ATOM 667 C CA . VAL A 1 85 ? -15.010 -4.209 21.603 1.00 87.12 85 VAL A CA 1
ATOM 668 C C . VAL A 1 85 ? -15.247 -2.843 22.252 1.00 87.12 85 VAL A C 1
ATOM 670 O O . VAL A 1 85 ? -15.614 -2.766 23.425 1.00 87.12 85 VAL A O 1
ATOM 673 N N . ASP A 1 86 ? -15.071 -1.762 21.493 1.00 88.50 86 ASP A N 1
ATOM 674 C CA . ASP A 1 86 ? -14.988 -0.417 22.069 1.00 88.50 86 ASP A CA 1
ATOM 675 C C . ASP A 1 86 ? -16.368 0.237 22.281 1.00 88.50 86 ASP A C 1
ATOM 677 O O . ASP A 1 86 ? -16.565 1.003 23.230 1.00 88.50 86 ASP A O 1
ATOM 681 N N . VAL A 1 87 ? -17.346 -0.051 21.413 1.00 87.12 87 VAL A N 1
ATOM 682 C CA . VAL A 1 87 ? -18.630 0.677 21.342 1.00 87.12 87 VAL A CA 1
ATOM 683 C C . VAL A 1 87 ? -19.801 -0.150 21.863 1.00 87.12 87 VAL A C 1
ATOM 685 O O . VAL A 1 87 ? -20.656 0.367 22.587 1.00 87.12 87 VAL A O 1
ATOM 688 N N . LEU A 1 88 ? -19.855 -1.432 21.507 1.00 87.06 88 LEU A N 1
ATOM 689 C CA . LEU A 1 88 ? -20.980 -2.322 21.812 1.00 87.06 88 LEU A CA 1
ATOM 690 C C . LEU A 1 88 ? -21.260 -2.416 23.335 1.00 87.06 88 LEU A C 1
ATOM 692 O O . LEU A 1 88 ? -22.410 -2.195 23.731 1.00 87.06 88 LEU A O 1
ATOM 696 N N . PRO A 1 89 ? -20.249 -2.605 24.211 1.00 84.62 89 PRO A N 1
ATOM 697 C CA . PRO A 1 89 ? -20.441 -2.672 25.662 1.00 84.62 89 PRO A CA 1
ATOM 698 C C . PRO A 1 89 ? -20.696 -1.308 26.314 1.00 84.62 89 PRO A C 1
ATOM 700 O O . PRO A 1 89 ? -21.346 -1.236 27.355 1.00 84.62 89 PRO A O 1
ATOM 703 N N . THR A 1 90 ? -20.171 -0.225 25.732 1.00 85.25 90 THR A N 1
ATOM 704 C CA . THR A 1 90 ? -20.128 1.101 26.373 1.00 85.25 90 THR A CA 1
ATOM 705 C C . THR A 1 90 ? -21.292 2.009 25.981 1.00 85.25 90 THR A C 1
ATOM 707 O O . THR A 1 90 ? -21.655 2.901 26.750 1.00 85.25 90 THR A O 1
ATOM 710 N N . LYS A 1 91 ? -21.885 1.818 24.795 1.00 85.69 91 LYS A N 1
ATOM 711 C CA . LYS A 1 91 ? -22.927 2.707 24.248 1.00 85.69 91 LYS A CA 1
ATOM 712 C C . LYS A 1 91 ? -24.314 2.084 24.165 1.00 85.69 91 LYS A C 1
ATOM 714 O O . LYS A 1 91 ? -25.292 2.828 24.120 1.00 85.69 91 LYS A O 1
ATOM 719 N N . TYR A 1 92 ? -24.427 0.757 24.162 1.00 88.06 92 TYR A N 1
ATOM 720 C CA . TYR A 1 92 ? -25.697 0.074 23.919 1.00 88.06 92 TYR A CA 1
ATOM 721 C C . TYR A 1 92 ? -26.163 -0.759 25.110 1.00 88.06 92 TYR A C 1
ATOM 723 O O . TYR A 1 92 ? -25.370 -1.358 25.830 1.00 88.06 92 TYR A O 1
ATOM 731 N N . LYS A 1 93 ? -27.488 -0.830 25.289 1.00 87.94 93 LYS A N 1
ATOM 732 C CA . LYS A 1 93 ? -28.129 -1.730 26.257 1.00 87.94 93 LYS A CA 1
ATOM 733 C C . LYS A 1 93 ? -28.034 -3.178 25.771 1.00 87.94 93 LYS A C 1
ATOM 735 O O . LYS A 1 93 ? -28.056 -3.434 24.570 1.00 87.94 93 LYS A O 1
ATOM 740 N N . HIS A 1 94 ? -28.023 -4.127 26.704 1.00 84.00 94 HIS A N 1
ATOM 741 C CA . HIS A 1 94 ? -27.785 -5.550 26.433 1.00 84.00 94 HIS A CA 1
ATOM 742 C C . HIS A 1 94 ? -28.710 -6.168 25.359 1.00 84.00 94 HIS A C 1
ATOM 744 O O . HIS A 1 94 ? -28.287 -7.039 24.599 1.00 84.00 94 HIS A O 1
ATOM 750 N N . SER A 1 95 ? -29.970 -5.734 25.257 1.00 83.62 95 SER A N 1
ATOM 751 C CA . SER A 1 95 ? -30.894 -6.205 24.212 1.00 83.62 95 SER A CA 1
ATOM 752 C C . S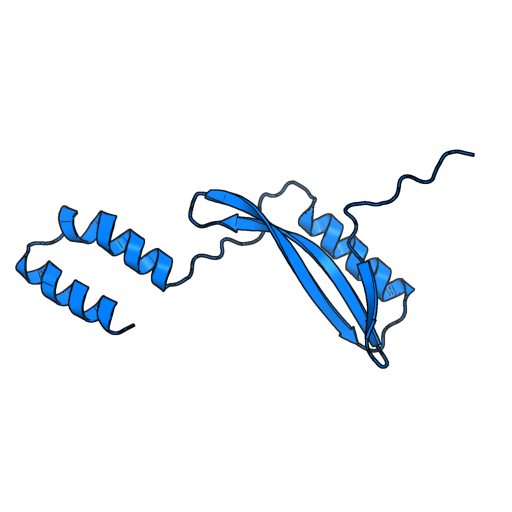ER A 1 95 ? -30.481 -5.743 22.810 1.00 83.62 95 SER A C 1
ATOM 754 O O . SER A 1 95 ? -30.516 -6.523 21.861 1.00 83.62 95 SER A O 1
ATOM 756 N N . THR A 1 96 ? -30.032 -4.495 22.686 1.00 85.19 96 THR A N 1
ATOM 757 C CA . THR A 1 96 ? -29.522 -3.912 21.440 1.00 85.19 96 THR A CA 1
ATOM 758 C C . THR A 1 96 ? -28.189 -4.543 21.040 1.00 85.19 96 THR A C 1
ATOM 760 O O . THR A 1 96 ? -27.953 -4.764 19.854 1.00 85.19 96 THR A O 1
ATOM 763 N N . GLN A 1 97 ? -27.357 -4.921 22.017 1.00 87.25 97 GLN A N 1
ATOM 764 C CA . GLN A 1 97 ? -26.068 -5.565 21.759 1.00 87.25 97 GLN A CA 1
ATOM 765 C C . GLN A 1 97 ? -26.211 -6.868 20.960 1.00 87.25 97 GLN A C 1
ATOM 767 O O . GLN A 1 97 ? -25.562 -7.028 19.930 1.00 87.25 97 GLN A O 1
ATOM 772 N N . LYS A 1 98 ? -27.140 -7.746 21.366 1.00 84.94 98 LYS A N 1
ATOM 773 C CA . LYS A 1 98 ? -27.395 -9.033 20.689 1.00 84.94 98 LYS A CA 1
ATOM 774 C C . LYS A 1 98 ? -27.741 -8.877 19.207 1.00 84.94 98 LYS A C 1
ATOM 776 O O . LYS A 1 98 ? -27.341 -9.695 18.388 1.00 84.94 98 LYS A O 1
ATOM 781 N N . THR A 1 99 ? -28.482 -7.822 18.866 1.00 85.56 99 THR A N 1
ATOM 782 C CA . THR A 1 99 ? -28.879 -7.560 17.474 1.00 85.56 99 THR A CA 1
ATOM 783 C C . THR A 1 99 ? -27.667 -7.159 16.633 1.00 85.56 99 THR A C 1
ATOM 785 O O . THR A 1 99 ? -27.498 -7.652 15.523 1.00 85.56 99 THR A O 1
ATOM 788 N N . HIS A 1 100 ? -26.790 -6.308 17.172 1.00 83.38 100 HIS A N 1
ATOM 789 C CA . HIS A 1 100 ? -25.569 -5.898 16.477 1.00 83.38 100 HIS A CA 1
ATOM 790 C C . HIS A 1 100 ? -24.545 -7.031 16.350 1.00 83.38 100 HIS A C 1
ATOM 792 O O . HIS A 1 100 ? -23.931 -7.144 15.295 1.00 83.38 100 HIS A O 1
ATOM 798 N N . GLN A 1 101 ? -24.407 -7.893 17.360 1.00 83.69 101 GLN A N 1
ATOM 799 C CA . GLN A 1 101 ? -23.538 -9.078 17.293 1.00 83.69 101 GLN A CA 1
ATOM 800 C C . GLN A 1 101 ? -23.940 -10.008 16.142 1.00 83.69 101 GLN A C 1
ATOM 802 O O . GLN A 1 101 ? -23.107 -10.364 15.315 1.00 83.69 101 GLN A O 1
ATOM 807 N N . HIS A 1 102 ? -25.238 -10.293 16.004 1.00 83.00 102 HIS A N 1
ATOM 808 C CA . HIS A 1 102 ? -25.742 -11.135 14.916 1.00 83.00 102 HIS A CA 1
ATOM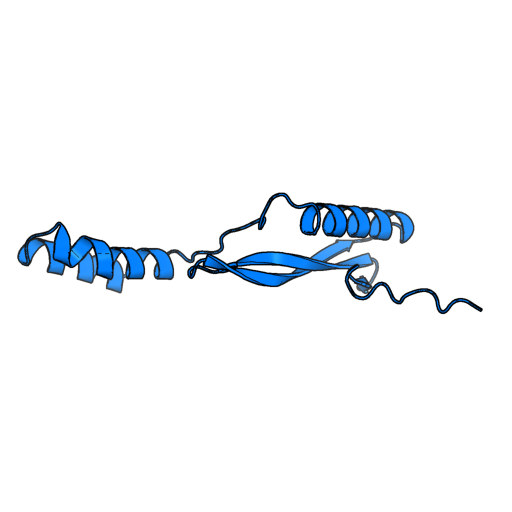 809 C C . HIS A 1 102 ? -25.469 -10.535 13.523 1.00 83.00 102 HIS A C 1
ATOM 811 O O . HIS A 1 102 ? -25.202 -11.264 12.568 1.00 83.00 102 HIS A O 1
ATOM 817 N N . ILE A 1 103 ? -25.526 -9.205 13.380 1.00 82.75 103 ILE A N 1
ATOM 818 C CA . ILE A 1 103 ? -25.192 -8.525 12.117 1.00 82.75 103 ILE A CA 1
ATOM 819 C C . ILE A 1 103 ? -23.704 -8.699 11.787 1.00 82.75 103 ILE A C 1
ATOM 821 O O . ILE A 1 103 ? -23.369 -8.935 10.630 1.00 82.75 103 ILE A O 1
ATOM 825 N N . MET A 1 104 ? -22.823 -8.616 12.787 1.00 78.75 104 MET A N 1
ATOM 826 C CA . MET A 1 104 ? -21.375 -8.740 12.588 1.00 78.75 104 MET A CA 1
ATOM 827 C C . MET A 1 104 ? -20.929 -10.178 12.297 1.00 78.75 104 MET A C 1
ATOM 829 O O . MET A 1 104 ? -20.006 -10.367 11.514 1.00 78.75 104 MET A O 1
ATOM 833 N N . GLU A 1 105 ? -21.603 -11.189 12.852 1.00 78.69 105 GLU A N 1
ATOM 834 C CA . GLU A 1 105 ? -21.351 -12.610 12.543 1.00 78.69 105 GLU A CA 1
ATOM 835 C C . GLU A 1 105 ? -21.766 -13.009 11.114 1.00 78.69 105 GLU A C 1
ATOM 837 O O . GLU A 1 105 ? -21.338 -14.044 10.607 1.00 78.69 105 GLU A O 1
ATOM 842 N N . SER A 1 106 ? -22.596 -12.191 10.460 1.00 70.38 106 SER A N 1
ATOM 843 C CA . SER A 1 106 ? -23.141 -12.454 9.122 1.00 70.38 106 SER A CA 1
ATOM 844 C C . SER A 1 106 ? -22.269 -11.913 7.971 1.00 70.38 106 SER A C 1
ATOM 846 O O . SER A 1 106 ? -22.664 -12.050 6.811 1.00 70.38 106 SER A O 1
ATOM 848 N N . ILE A 1 107 ? -21.130 -11.269 8.275 1.00 62.19 107 ILE A N 1
ATOM 849 C CA . ILE A 1 107 ? -20.218 -10.590 7.327 1.00 62.19 107 I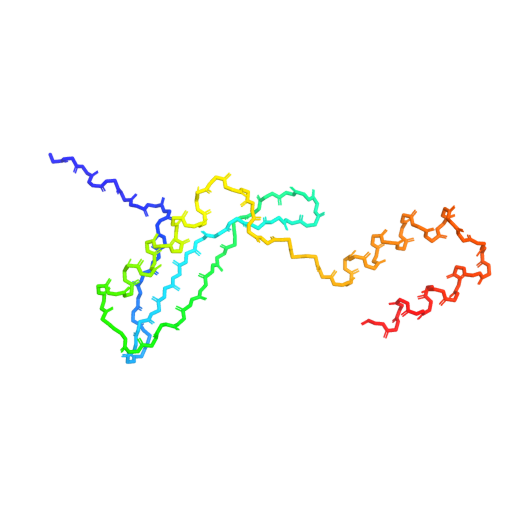LE A CA 1
ATOM 850 C C . ILE A 1 107 ? -18.851 -11.280 7.306 1.00 62.19 107 ILE A C 1
ATOM 852 O O . ILE A 1 107 ? -18.308 -11.465 6.192 1.00 62.19 107 ILE A O 1
#

pLDDT: mean 78.76, std 14.16, range [34.0, 93.06]

Secondary structure (DSSP, 8-state):
-------TTS-EEEEETTEEEEEEEEEEE-TTS-EEEEEEEEEEES--HHHHHHHHHHHHHHHHSSS--SEE---HHHHHHHHHHHTHHHHS-HHHHHHHHHHHHT-

Solvent-accessible surface area (backbone atoms only — not comparable to full-atom values): 6464 Å² total; per-residue (Å²): 130,85,76,75,74,75,71,84,79,62,48,52,76,47,76,50,90,87,19,33,29,38,34,39,58,33,41,30,31,42,84,87,71,46,80,41,79,43,82,44,76,48,80,69,38,80,60,54,72,67,57,56,50,50,53,42,52,50,56,42,44,67,46,62,59,83,79,66,58,84,41,74,70,67,49,70,68,58,52,51,52,51,45,50,67,66,41,40,75,75,76,44,57,74,76,58,34,57,58,55,52,56,58,62,75,74,111

Radius of gyration: 21.76 Å; Cα contacts (8 Å, |Δi|>4): 136; chains: 1; bounding box: 69×25×50 Å

Mean predicted aligned error: 11.89 Å

Nearest PDB structures (foldseek):
  3l1e-assembly1_A-2  TM=6.024E-01  e=7.380E-01  Bos taurus
  3l1f-assembly1_A-2  TM=5.542E-01  e=6.932E-01  Bos taurus
  4f94-assembly1_A  TM=4.438E-01  e=4.548E+00  Acinetobacter baumannii
  3w0l-assembly2_C  TM=3.586E-01  e=6.222E+00  Xenopus laevis
  7nsg-assembly1_A  TM=3.909E-01  e=7.510E+00  Homo sapiens

Sequence (107 aa):
MARRKRQHGSGSLFKEGRGWAIRWRELEIAPDGTIKKRLCYEALGNISRAEAGEILRRKVADAGSGGGPTRSHVTFRTLAHQWEVDVLPTKYKHSTQKTHQHIMESI